Protein AF-A0A7X9PG23-F1 (afdb_monomer_lite)

Structure (mmCIF, N/CA/C/O backbone):
data_AF-A0A7X9PG23-F1
#
_entry.id   AF-A0A7X9PG23-F1
#
loop_
_atom_site.group_PDB
_atom_site.id
_atom_site.type_symbol
_atom_site.label_atom_id
_atom_site.label_alt_id
_atom_site.label_comp_id
_atom_site.label_asym_id
_atom_site.label_entity_id
_atom_site.label_seq_id
_atom_site.pdbx_PDB_ins_code
_atom_site.Cartn_x
_atom_site.Cartn_y
_atom_site.Cartn_z
_atom_site.occupancy
_atom_site.B_iso_or_equiv
_atom_site.auth_seq_id
_atom_site.auth_comp_id
_atom_site.auth_asym_id
_atom_site.auth_atom_id
_atom_site.pdbx_PDB_model_num
ATOM 1 N N . MET A 1 1 ? -23.661 15.535 8.871 1.00 32.28 1 MET A N 1
ATOM 2 C CA . MET A 1 1 ? -23.727 14.076 8.630 1.00 32.28 1 MET A CA 1
ATOM 3 C C . MET A 1 1 ? -22.384 13.493 9.047 1.00 32.28 1 MET A C 1
ATOM 5 O O . MET A 1 1 ? -21.366 14.058 8.676 1.00 32.28 1 MET A O 1
ATOM 9 N N . ILE A 1 2 ? -22.380 12.512 9.949 1.00 32.69 2 ILE A N 1
ATOM 10 C CA . ILE A 1 2 ? -21.233 12.155 10.803 1.00 32.69 2 ILE A CA 1
ATOM 11 C C . ILE A 1 2 ? -20.041 11.674 9.958 1.00 32.69 2 ILE A C 1
ATOM 13 O O . ILE A 1 2 ? -20.057 10.555 9.453 1.00 32.69 2 ILE A O 1
ATOM 17 N N . HIS A 1 3 ? -18.990 12.492 9.841 1.00 31.06 3 HIS A N 1
ATOM 18 C CA . HIS A 1 3 ? -17.700 12.057 9.307 1.00 31.06 3 HIS A CA 1
ATOM 19 C C . HIS A 1 3 ? -17.006 11.250 10.411 1.00 31.06 3 HIS A C 1
ATOM 21 O O . HIS A 1 3 ? -16.340 11.798 11.287 1.00 31.06 3 HIS A O 1
ATOM 27 N N . ARG A 1 4 ? -17.272 9.939 10.457 1.00 34.38 4 ARG A N 1
ATOM 28 C CA . ARG A 1 4 ? -16.744 9.047 11.494 1.00 34.38 4 ARG A CA 1
ATOM 29 C C . ARG A 1 4 ? -15.226 8.965 11.323 1.00 34.38 4 ARG A C 1
ATOM 31 O O . ARG A 1 4 ? -14.726 8.318 10.405 1.00 34.38 4 ARG A O 1
ATOM 38 N N . ASN A 1 5 ? -14.499 9.654 12.197 1.00 35.59 5 ASN A N 1
ATOM 39 C CA . ASN A 1 5 ? -13.072 9.460 12.417 1.00 35.59 5 ASN A CA 1
ATOM 40 C C . ASN A 1 5 ? -12.875 8.035 12.936 1.00 35.59 5 ASN A C 1
ATOM 42 O O . ASN A 1 5 ? -12.863 7.796 14.140 1.00 35.59 5 ASN A O 1
ATOM 46 N N . SER A 1 6 ? -12.820 7.072 12.016 1.00 38.88 6 SER A N 1
ATOM 47 C CA . SER A 1 6 ? -12.449 5.704 12.338 1.00 38.88 6 SER A CA 1
ATOM 48 C C . SER A 1 6 ? -10.967 5.722 12.686 1.00 38.88 6 SER A C 1
ATOM 50 O O . SER A 1 6 ? -10.104 5.775 11.812 1.00 38.88 6 SER A O 1
ATOM 52 N N . ILE A 1 7 ? -10.698 5.800 13.985 1.00 51.50 7 ILE A N 1
ATOM 53 C CA . ILE A 1 7 ? -9.430 5.448 14.613 1.00 51.50 7 ILE A CA 1
ATOM 54 C C . ILE A 1 7 ? -9.206 3.987 14.239 1.00 51.50 7 ILE A C 1
ATOM 56 O O . ILE A 1 7 ? -9.804 3.090 14.835 1.00 51.50 7 ILE A O 1
ATOM 60 N N . VAL A 1 8 ? -8.428 3.745 13.185 1.00 52.75 8 VAL A N 1
ATOM 61 C CA . VAL A 1 8 ? -8.161 2.378 12.766 1.00 52.75 8 VAL A CA 1
ATOM 62 C C . VAL A 1 8 ? -7.173 1.765 13.752 1.00 52.75 8 VAL A C 1
ATOM 64 O O . VAL A 1 8 ? -5.979 2.047 13.722 1.00 52.75 8 VAL A O 1
ATOM 67 N N . SER A 1 9 ? -7.700 0.964 14.675 1.00 54.31 9 SER A N 1
ATOM 68 C CA . SER A 1 9 ? -6.898 0.211 15.634 1.00 54.31 9 SER A CA 1
ATOM 69 C C . SER A 1 9 ? -6.150 -0.908 14.911 1.00 54.31 9 SER A C 1
ATOM 71 O O . SER A 1 9 ? -6.720 -1.575 14.052 1.00 54.31 9 SER A O 1
ATOM 73 N N . TYR A 1 10 ? -4.903 -1.173 15.307 1.00 58.41 10 TYR A N 1
ATOM 74 C CA . TYR A 1 10 ? -4.072 -2.285 14.820 1.00 58.41 10 TYR A CA 1
ATOM 75 C C . TYR A 1 10 ? -4.819 -3.632 14.706 1.00 58.41 10 TYR A C 1
ATOM 77 O O . TYR A 1 10 ? -4.528 -4.434 13.821 1.00 58.41 10 TYR A O 1
ATOM 85 N N . ARG A 1 11 ? -5.838 -3.851 15.548 1.00 58.81 11 ARG A N 1
ATOM 86 C CA . ARG A 1 11 ? -6.721 -5.026 15.498 1.00 58.81 11 ARG A CA 1
ATOM 87 C C . ARG A 1 11 ? -7.438 -5.220 14.159 1.00 58.81 11 ARG A C 1
ATOM 89 O O . ARG A 1 11 ? -7.540 -6.344 13.694 1.00 58.81 11 ARG A O 1
ATOM 96 N N . SER A 1 12 ? -7.889 -4.163 13.489 1.00 63.72 12 SER A N 1
ATOM 97 C CA . SER A 1 12 ? -8.560 -4.351 12.197 1.00 63.72 12 SER A CA 1
ATOM 98 C C . SER A 1 12 ? -7.583 -4.746 11.089 1.00 63.72 12 SER A C 1
ATOM 100 O O . SER A 1 12 ? -8.010 -5.265 10.069 1.00 63.72 12 SER A O 1
ATOM 102 N N . ILE A 1 13 ? -6.278 -4.504 11.264 1.00 67.94 13 ILE A N 1
ATOM 103 C CA . ILE A 1 13 ? -5.245 -4.954 10.321 1.00 67.94 13 ILE A CA 1
ATOM 104 C C . ILE A 1 13 ? -4.955 -6.442 10.515 1.00 67.94 13 ILE A C 1
ATOM 106 O O . ILE A 1 13 ? -4.727 -7.140 9.529 1.00 67.94 13 ILE A O 1
ATOM 110 N N . THR A 1 14 ? -4.992 -6.947 11.755 1.00 65.25 14 THR A N 1
ATOM 111 C CA . THR A 1 14 ? -4.802 -8.383 12.014 1.00 65.25 14 THR A CA 1
ATOM 112 C C . THR A 1 14 ? -5.896 -9.241 11.381 1.00 65.25 14 THR A C 1
ATOM 114 O O . THR A 1 14 ? -5.608 -10.361 10.971 1.00 65.25 14 THR A O 1
ATOM 117 N N . ASP A 1 15 ? -7.099 -8.693 11.201 1.00 75.00 15 ASP A N 1
ATOM 118 C CA . ASP A 1 15 ? -8.231 -9.401 10.592 1.00 75.00 15 ASP A CA 1
ATOM 119 C C . ASP A 1 15 ? -8.168 -9.461 9.049 1.00 75.00 15 ASP A C 1
ATOM 121 O O . ASP A 1 15 ? -8.843 -10.285 8.436 1.00 75.00 15 ASP A O 1
ATOM 125 N N . LEU A 1 16 ? -7.347 -8.622 8.397 1.00 76.50 16 LEU A N 1
ATOM 126 C CA . LEU A 1 16 ? -7.227 -8.565 6.927 1.00 76.50 16 LEU A CA 1
ATOM 127 C C . LEU A 1 16 ? -6.271 -9.622 6.347 1.00 76.50 16 LEU A C 1
ATOM 129 O O . LEU A 1 16 ? -6.286 -9.885 5.143 1.00 76.50 16 LEU A O 1
ATOM 133 N N . GLY A 1 17 ? -5.451 -10.241 7.198 1.00 85.25 17 GLY A N 1
ATOM 134 C CA . GLY A 1 17 ? -4.491 -11.279 6.828 1.00 85.25 17 GLY A CA 1
ATOM 135 C C . GLY A 1 17 ? -3.057 -10.784 6.600 1.00 85.25 17 GLY A C 1
ATOM 136 O O . GLY A 1 17 ? -2.744 -9.589 6.604 1.00 85.25 17 GLY A O 1
ATOM 137 N N . ASP A 1 18 ? -2.153 -11.744 6.390 1.00 86.38 18 ASP A N 1
ATOM 138 C CA . ASP A 1 18 ? -0.700 -11.531 6.475 1.00 86.38 18 ASP A CA 1
ATOM 139 C C . ASP A 1 18 ? -0.146 -10.525 5.458 1.00 86.38 18 ASP A C 1
ATOM 141 O O . ASP A 1 18 ? 0.812 -9.803 5.741 1.00 86.38 18 ASP A O 1
ATOM 145 N N . ARG A 1 19 ? -0.742 -10.442 4.260 1.00 90.81 19 ARG A N 1
ATOM 146 C CA . ARG A 1 19 ? -0.255 -9.527 3.212 1.00 90.81 19 ARG A CA 1
ATOM 147 C C . ARG A 1 19 ? -0.575 -8.072 3.528 1.00 90.81 19 ARG A C 1
ATOM 149 O O . ARG A 1 19 ? 0.299 -7.225 3.355 1.00 90.81 19 ARG A O 1
ATOM 156 N N . HIS A 1 20 ? -1.783 -7.779 4.007 1.00 91.50 20 HIS A N 1
ATOM 157 C CA . HIS A 1 20 ? -2.158 -6.430 4.441 1.00 91.50 20 HIS A CA 1
ATOM 158 C C . HIS A 1 20 ? -1.279 -5.968 5.582 1.00 91.50 20 HIS A C 1
ATOM 160 O O . HIS A 1 20 ? -0.749 -4.861 5.530 1.00 91.50 20 HIS A O 1
ATOM 166 N N . ARG A 1 21 ? -1.061 -6.850 6.563 1.00 89.62 21 ARG A N 1
ATOM 167 C CA . ARG A 1 21 ? -0.152 -6.589 7.673 1.00 89.62 21 ARG A CA 1
ATOM 168 C C . ARG A 1 21 ? 1.251 -6.255 7.177 1.00 89.62 21 ARG A C 1
ATOM 170 O O . ARG A 1 21 ? 1.792 -5.223 7.558 1.00 89.62 21 ARG A O 1
ATOM 177 N N . ARG A 1 22 ? 1.814 -7.069 6.283 1.00 92.69 22 ARG A N 1
ATOM 178 C CA . ARG A 1 22 ? 3.158 -6.834 5.740 1.00 92.69 22 ARG A CA 1
ATOM 179 C C . ARG A 1 22 ? 3.255 -5.521 4.963 1.00 92.69 22 ARG A C 1
ATOM 181 O O . ARG A 1 22 ? 4.243 -4.808 5.090 1.00 92.69 22 ARG A O 1
ATOM 188 N N . ILE A 1 23 ? 2.238 -5.180 4.172 1.00 94.06 23 ILE A N 1
ATOM 189 C CA . ILE A 1 23 ? 2.182 -3.897 3.455 1.00 94.06 23 ILE A CA 1
ATOM 190 C C . ILE A 1 23 ? 2.109 -2.731 4.444 1.00 94.06 23 ILE A C 1
ATOM 192 O O . ILE A 1 23 ? 2.868 -1.775 4.314 1.00 94.06 23 ILE A O 1
ATOM 196 N N . TYR A 1 24 ? 1.255 -2.825 5.460 1.00 91.19 24 TYR A N 1
ATOM 197 C CA . TYR A 1 24 ? 1.146 -1.818 6.511 1.00 91.19 24 TYR A CA 1
ATOM 198 C C . TYR A 1 24 ? 2.463 -1.625 7.280 1.00 91.19 24 TYR A C 1
ATOM 200 O O . TYR A 1 24 ? 2.904 -0.493 7.473 1.00 91.19 24 TYR A O 1
ATOM 208 N N . GLU A 1 25 ? 3.136 -2.717 7.653 1.00 90.06 25 GLU A N 1
ATOM 209 C CA . GLU A 1 25 ? 4.451 -2.687 8.304 1.00 90.06 25 GLU A CA 1
ATOM 210 C C . GLU A 1 25 ? 5.505 -1.991 7.431 1.00 90.06 25 GLU A C 1
ATOM 212 O O . GLU A 1 25 ? 6.319 -1.234 7.954 1.00 90.06 25 GLU A O 1
ATOM 217 N N . LEU A 1 26 ? 5.475 -2.163 6.103 1.00 93.94 26 LEU A N 1
ATOM 218 C CA . LEU A 1 26 ? 6.378 -1.437 5.199 1.00 93.94 26 LEU A CA 1
ATOM 219 C C . LEU A 1 26 ? 6.150 0.075 5.253 1.00 93.94 26 LEU A C 1
ATOM 221 O O . LEU A 1 26 ? 7.121 0.823 5.364 1.00 93.94 26 LEU A O 1
ATOM 225 N N . PHE A 1 27 ? 4.895 0.527 5.217 1.00 91.88 27 PHE A N 1
ATOM 226 C CA . PHE A 1 27 ? 4.591 1.951 5.352 1.00 91.88 27 PHE A CA 1
ATOM 227 C C . PHE A 1 27 ? 5.012 2.500 6.725 1.00 91.88 27 PHE A C 1
ATOM 229 O O . PHE A 1 27 ? 5.545 3.608 6.797 1.00 91.88 27 PHE A O 1
ATOM 236 N N . LEU A 1 28 ? 4.821 1.725 7.801 1.00 87.75 28 LEU A N 1
ATOM 237 C CA . LEU A 1 28 ? 5.254 2.100 9.151 1.00 87.75 28 LEU A CA 1
ATOM 238 C C . LEU A 1 28 ? 6.776 2.228 9.245 1.00 87.75 28 LEU A C 1
ATOM 240 O O . LEU A 1 28 ? 7.270 3.224 9.762 1.00 87.75 28 LEU A O 1
ATOM 244 N N . MET A 1 29 ? 7.514 1.233 8.746 1.00 87.81 29 MET A N 1
ATOM 245 C CA . MET A 1 29 ? 8.977 1.201 8.823 1.00 87.81 29 MET A CA 1
ATOM 246 C C . MET A 1 29 ? 9.637 2.284 7.971 1.00 87.81 29 MET A C 1
ATOM 248 O O . MET A 1 29 ? 10.722 2.748 8.310 1.00 87.81 29 MET A O 1
ATOM 252 N N . ARG A 1 30 ? 9.032 2.653 6.836 1.00 89.56 30 ARG A N 1
ATOM 253 C CA . ARG A 1 30 ? 9.604 3.649 5.923 1.00 89.56 30 ARG A CA 1
ATOM 254 C C . ARG A 1 30 ? 9.299 5.079 6.345 1.00 89.56 30 ARG A C 1
ATOM 256 O O . ARG A 1 30 ? 10.160 5.931 6.177 1.00 89.56 30 ARG A O 1
ATOM 263 N N . GLY A 1 31 ? 8.105 5.352 6.868 1.00 82.69 31 GLY A N 1
ATOM 264 C CA . GLY A 1 31 ? 7.739 6.682 7.371 1.00 82.69 31 GLY A CA 1
ATOM 265 C C . GLY A 1 31 ? 7.553 7.769 6.299 1.00 82.69 31 GLY A C 1
ATOM 266 O O . GLY A 1 31 ? 7.187 8.889 6.639 1.00 82.69 31 GLY A O 1
ATOM 267 N N . TYR A 1 32 ? 7.740 7.462 5.011 1.00 88.44 32 TYR A N 1
ATOM 268 C CA . TYR A 1 32 ? 7.520 8.385 3.890 1.00 88.44 32 TYR A CA 1
ATOM 269 C C . TYR A 1 32 ? 6.454 7.856 2.910 1.00 88.44 32 TYR A C 1
ATOM 271 O O . TYR A 1 32 ? 6.177 6.654 2.896 1.00 88.44 32 TYR A O 1
ATOM 279 N N . PRO A 1 33 ? 5.837 8.725 2.082 1.00 94.19 33 PRO A N 1
ATOM 280 C CA . PRO A 1 33 ? 4.886 8.303 1.056 1.00 94.19 33 PRO A CA 1
ATOM 281 C C . PRO A 1 33 ? 5.481 7.326 0.040 1.00 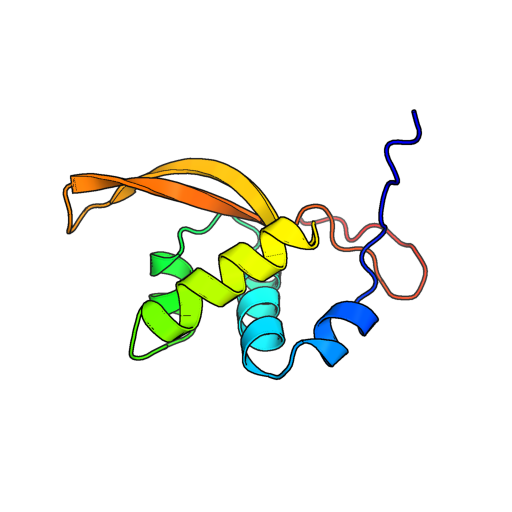94.19 33 PRO A C 1
ATOM 283 O O . PRO A 1 33 ? 6.529 7.592 -0.543 1.00 94.19 33 PRO A O 1
ATOM 286 N N . MET A 1 34 ? 4.788 6.222 -0.226 1.00 96.25 34 MET A N 1
ATOM 287 C CA . MET A 1 34 ? 5.241 5.179 -1.150 1.00 96.25 34 MET A CA 1
ATOM 288 C C . MET A 1 34 ? 4.227 4.961 -2.269 1.00 96.25 34 MET A C 1
ATOM 290 O O . MET A 1 34 ? 3.016 5.007 -2.044 1.00 96.25 34 MET A O 1
ATOM 294 N N . THR A 1 35 ? 4.719 4.688 -3.474 1.00 96.75 35 THR A N 1
ATOM 295 C CA . THR A 1 35 ? 3.888 4.173 -4.567 1.00 96.75 35 THR A CA 1
ATOM 296 C C . THR A 1 35 ? 3.618 2.680 -4.383 1.00 96.75 35 THR A C 1
ATOM 298 O O . THR A 1 35 ? 4.361 1.972 -3.697 1.00 96.75 35 THR A O 1
ATOM 301 N N . ASP A 1 36 ? 2.609 2.156 -5.080 1.00 95.12 36 ASP A N 1
ATOM 302 C CA . ASP A 1 36 ? 2.335 0.716 -5.121 1.00 95.12 36 ASP A CA 1
ATOM 303 C C . ASP A 1 36 ? 3.579 -0.094 -5.550 1.00 95.12 36 ASP A C 1
ATOM 305 O O . ASP A 1 36 ? 3.784 -1.224 -5.102 1.00 95.12 36 ASP A O 1
ATOM 309 N N . ARG A 1 37 ? 4.446 0.486 -6.393 1.00 94.50 37 ARG A N 1
ATOM 310 C CA . ARG A 1 37 ? 5.692 -0.157 -6.815 1.00 94.50 37 ARG A CA 1
ATOM 311 C C . ARG A 1 37 ? 6.761 -0.131 -5.738 1.00 94.50 37 ARG A C 1
ATOM 313 O O . ARG A 1 37 ? 7.430 -1.143 -5.546 1.00 94.50 37 ARG A O 1
ATOM 320 N N . ASP A 1 38 ? 6.923 0.985 -5.038 1.00 94.94 38 ASP A N 1
ATOM 321 C CA . ASP A 1 38 ? 7.877 1.065 -3.932 1.00 94.94 38 ASP A CA 1
ATOM 322 C C . ASP A 1 38 ? 7.554 -0.002 -2.885 1.00 94.94 38 ASP A C 1
ATOM 324 O O . ASP A 1 38 ? 8.452 -0.673 -2.382 1.00 94.94 38 ASP A O 1
ATOM 328 N N . VAL A 1 39 ? 6.262 -0.230 -2.618 1.00 95.81 39 VAL A N 1
ATOM 329 C CA . VAL A 1 39 ? 5.794 -1.292 -1.716 1.00 95.81 39 VAL A CA 1
ATOM 330 C C . VAL A 1 39 ? 6.141 -2.677 -2.264 1.00 95.81 39 VAL A C 1
ATOM 332 O O . VAL A 1 39 ? 6.660 -3.515 -1.523 1.00 95.81 39 VAL 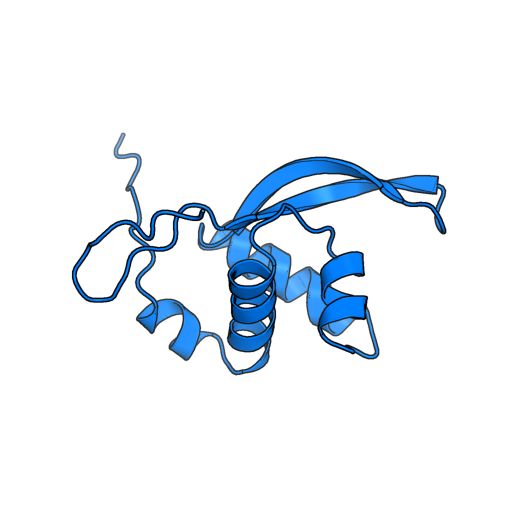A O 1
ATOM 335 N N . LYS A 1 40 ?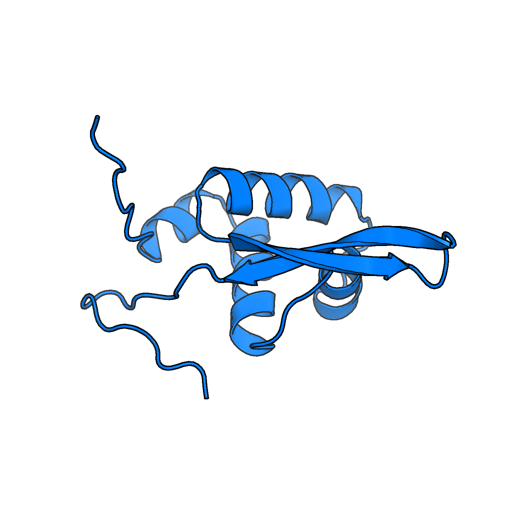 5.923 -2.918 -3.565 1.00 95.62 40 LYS A N 1
ATOM 336 C CA . LYS A 1 40 ? 6.312 -4.169 -4.240 1.00 95.62 40 LYS A CA 1
ATOM 337 C C . LYS A 1 40 ? 7.803 -4.457 -4.081 1.00 95.62 40 LYS A C 1
ATOM 339 O O . LYS A 1 40 ? 8.176 -5.559 -3.680 1.00 95.62 40 LYS A O 1
ATOM 344 N N . LEU A 1 41 ? 8.647 -3.464 -4.357 1.00 94.56 41 LEU A N 1
ATOM 345 C CA . LEU A 1 41 ? 10.103 -3.582 -4.288 1.00 94.56 41 LEU A CA 1
ATOM 346 C C . LEU A 1 41 ? 10.595 -3.744 -2.845 1.00 94.56 41 LEU A C 1
ATOM 348 O O . LEU A 1 41 ? 11.357 -4.666 -2.558 1.00 94.56 41 LEU A O 1
ATOM 352 N N . ALA A 1 42 ? 10.120 -2.907 -1.922 1.00 93.94 42 ALA A N 1
ATOM 353 C CA . ALA A 1 42 ? 10.519 -2.956 -0.518 1.00 93.94 42 ALA A CA 1
ATOM 354 C C . ALA A 1 42 ? 10.072 -4.255 0.170 1.00 93.94 42 ALA A C 1
ATOM 356 O O . ALA A 1 42 ? 10.810 -4.809 0.982 1.00 93.94 42 ALA A O 1
ATOM 357 N N . GLY A 1 43 ? 8.884 -4.758 -0.174 1.00 92.69 43 GLY A N 1
ATOM 358 C CA . GLY A 1 43 ? 8.327 -5.993 0.375 1.00 92.69 43 GLY A CA 1
ATOM 359 C C . GLY A 1 43 ? 8.822 -7.278 -0.283 1.00 92.69 43 GLY A C 1
ATOM 360 O O . GLY A 1 43 ? 8.553 -8.356 0.256 1.00 92.69 43 GLY A O 1
ATOM 361 N N . ARG A 1 44 ? 9.551 -7.160 -1.405 1.00 95.12 44 ARG A N 1
ATOM 362 C CA . ARG A 1 44 ? 9.965 -8.263 -2.289 1.00 95.12 44 ARG A CA 1
ATOM 363 C C . ARG A 1 44 ? 8.784 -9.108 -2.769 1.00 95.12 44 ARG A C 1
ATOM 365 O O . ARG A 1 44 ? 8.872 -10.329 -2.839 1.00 95.12 44 ARG A O 1
ATOM 372 N N . PHE A 1 45 ? 7.669 -8.454 -3.077 1.00 93.81 45 PHE A N 1
ATOM 373 C CA . PHE A 1 45 ? 6.537 -9.129 -3.699 1.00 93.81 45 PHE A CA 1
ATOM 374 C C . PHE A 1 45 ? 6.874 -9.433 -5.161 1.00 93.81 45 PHE A C 1
ATOM 376 O O . PHE A 1 45 ? 7.471 -8.605 -5.853 1.00 93.81 45 PHE A O 1
ATOM 383 N N . GLU A 1 46 ? 6.494 -10.617 -5.631 1.00 92.50 46 GLU A N 1
ATOM 384 C CA . GLU A 1 46 ? 6.799 -11.065 -6.994 1.00 92.50 46 GLU A CA 1
ATOM 385 C C . GLU A 1 46 ? 5.985 -10.283 -8.033 1.00 92.50 46 GLU A C 1
ATOM 387 O O . GLU A 1 46 ? 6.536 -9.806 -9.026 1.00 92.50 46 GLU A O 1
ATOM 392 N N . ASP A 1 47 ? 4.702 -10.049 -7.741 1.00 91.06 47 ASP A N 1
ATOM 393 C CA . ASP A 1 47 ? 3.744 -9.409 -8.643 1.00 91.06 47 ASP A CA 1
ATOM 394 C C . ASP A 1 47 ? 3.063 -8.191 -7.986 1.00 91.06 47 ASP A C 1
ATOM 396 O O . ASP A 1 47 ? 2.679 -8.204 -6.813 1.00 91.06 47 ASP A O 1
ATOM 400 N N . MET A 1 48 ? 2.862 -7.140 -8.782 1.00 90.88 48 MET A N 1
ATOM 401 C CA . MET A 1 48 ? 2.034 -5.980 -8.450 1.00 90.88 48 MET A CA 1
ATOM 402 C C . MET A 1 48 ? 0.584 -6.357 -8.117 1.00 90.88 48 MET A C 1
ATOM 404 O O . MET A 1 48 ? -0.042 -5.676 -7.302 1.00 90.88 48 MET A O 1
ATOM 408 N N . ASN A 1 49 ? 0.049 -7.436 -8.692 1.00 93.12 49 ASN A N 1
ATOM 409 C CA . ASN A 1 49 ? -1.305 -7.930 -8.419 1.00 93.12 49 ASN A CA 1
ATOM 410 C C . ASN A 1 49 ? -1.489 -8.404 -6.970 1.00 93.12 49 ASN A C 1
ATOM 412 O O . ASN A 1 49 ? -2.609 -8.442 -6.463 1.00 93.12 49 ASN A O 1
ATOM 416 N N . LEU A 1 50 ? -0.395 -8.713 -6.268 1.00 90.50 50 LEU A N 1
ATOM 417 C CA . LEU A 1 50 ? -0.425 -9.035 -4.840 1.00 90.50 50 LEU A CA 1
ATOM 418 C C . LEU A 1 50 ? -0.471 -7.785 -3.955 1.00 90.50 50 LEU A C 1
ATOM 420 O O . LEU A 1 50 ? -0.822 -7.889 -2.781 1.00 90.50 50 LEU A O 1
ATOM 424 N N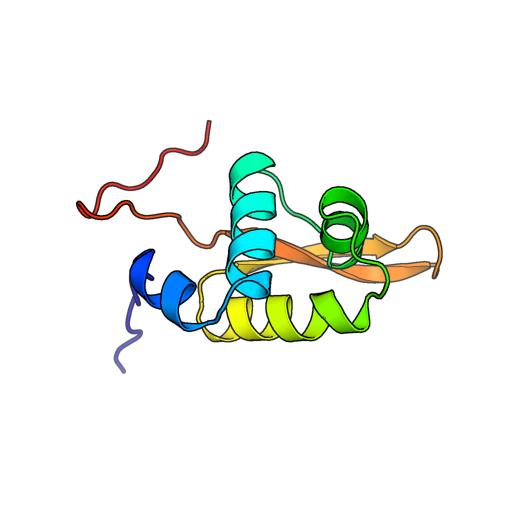 . VAL A 1 51 ? -0.120 -6.622 -4.509 1.00 94.38 51 VAL A N 1
ATOM 425 C CA . VAL A 1 51 ? 0.099 -5.378 -3.766 1.00 94.38 51 VAL A CA 1
ATOM 426 C C . VAL A 1 51 ? -1.035 -4.384 -3.993 1.00 94.38 51 VAL A C 1
ATOM 428 O O . VAL A 1 51 ? -1.634 -3.919 -3.026 1.00 94.38 51 VAL A O 1
ATOM 431 N N . ARG A 1 52 ? -1.383 -4.089 -5.255 1.00 94.38 52 ARG A N 1
ATOM 432 C CA . ARG A 1 52 ? -2.363 -3.041 -5.596 1.00 94.38 52 ARG A CA 1
ATOM 433 C C . ARG A 1 52 ? -3.725 -3.228 -4.92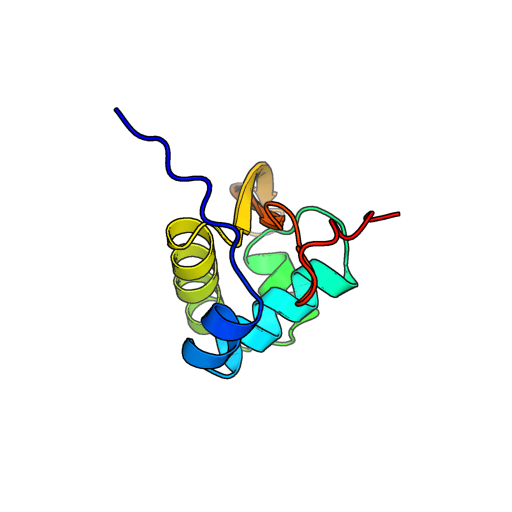6 1.00 94.38 52 ARG A C 1
ATOM 435 O O . ARG A 1 52 ? -4.186 -2.265 -4.317 1.00 94.38 52 ARG A O 1
ATOM 442 N N . PRO A 1 53 ? -4.359 -4.421 -4.967 1.00 95.62 53 PRO A N 1
ATOM 443 C CA . PRO A 1 53 ? -5.670 -4.596 -4.347 1.00 95.62 53 PRO A CA 1
ATOM 444 C C . PRO A 1 53 ? -5.618 -4.357 -2.840 1.00 95.62 53 PRO A C 1
ATOM 446 O O . PRO A 1 53 ? -6.528 -3.771 -2.278 1.00 95.62 53 PRO A O 1
ATOM 449 N N . ARG A 1 54 ? -4.511 -4.736 -2.193 1.00 95.38 54 ARG A N 1
ATOM 450 C CA . ARG A 1 54 ? -4.341 -4.615 -0.741 1.00 95.38 54 ARG A CA 1
ATOM 451 C C . ARG A 1 54 ? -4.093 -3.178 -0.322 1.00 95.38 54 ARG A C 1
ATOM 453 O O . ARG A 1 54 ? -4.631 -2.745 0.685 1.00 95.38 54 ARG A O 1
ATOM 460 N N . ILE A 1 55 ? -3.326 -2.420 -1.106 1.00 94.88 55 ILE A N 1
ATOM 461 C CA . ILE A 1 55 ? -3.185 -0.976 -0.888 1.00 94.88 55 ILE A CA 1
ATOM 462 C C . ILE A 1 55 ? -4.539 -0.289 -1.056 1.00 94.88 55 ILE A C 1
ATOM 464 O O . ILE A 1 55 ? -4.904 0.495 -0.190 1.00 94.88 55 ILE A O 1
ATOM 468 N N . THR A 1 56 ? -5.292 -0.606 -2.115 1.00 95.06 56 THR A N 1
ATOM 469 C CA . THR A 1 56 ? -6.640 -0.053 -2.315 1.00 95.06 56 THR A CA 1
ATOM 470 C C . THR A 1 56 ? -7.554 -0.389 -1.136 1.00 95.06 56 THR A C 1
ATOM 472 O O . THR A 1 56 ? -8.119 0.519 -0.548 1.00 95.06 56 THR A O 1
ATOM 475 N N . GLU A 1 57 ? -7.601 -1.648 -0.698 1.00 92.94 57 GLU A N 1
ATOM 476 C CA . GLU A 1 57 ? -8.389 -2.064 0.471 1.00 92.94 57 GLU A CA 1
ATOM 477 C C . GLU A 1 57 ? -7.964 -1.317 1.749 1.00 92.94 57 GLU A C 1
ATOM 479 O O . GLU A 1 57 ? -8.809 -0.862 2.514 1.00 92.94 57 GLU A O 1
ATOM 484 N N . LEU A 1 58 ? -6.662 -1.118 1.984 1.00 90.81 58 LEU A N 1
ATOM 485 C CA . LEU A 1 58 ? -6.172 -0.332 3.123 1.00 90.81 58 LEU A CA 1
ATOM 486 C C . LEU A 1 58 ? -6.533 1.162 3.017 1.00 90.81 58 LEU A C 1
ATOM 488 O O . LEU A 1 58 ? -6.731 1.809 4.047 1.00 90.81 58 LEU A O 1
ATOM 492 N N . VAL A 1 59 ? -6.609 1.722 1.808 1.00 92.31 59 VAL A N 1
ATOM 493 C CA . VAL A 1 59 ? -7.092 3.093 1.573 1.00 92.31 59 VAL A CA 1
ATOM 494 C C . VAL A 1 59 ? -8.596 3.182 1.831 1.00 92.31 59 VAL A C 1
ATOM 496 O O . VAL A 1 59 ? -9.027 4.082 2.550 1.00 92.31 59 VAL A O 1
ATOM 499 N N . ASP A 1 60 ? -9.379 2.224 1.335 1.00 89.44 60 ASP A N 1
ATOM 500 C CA . ASP A 1 60 ? -10.835 2.163 1.519 1.00 89.44 60 ASP A CA 1
ATOM 501 C C . ASP A 1 60 ? -11.214 2.025 3.001 1.00 89.44 60 ASP A C 1
ATOM 503 O O . ASP A 1 60 ? -12.174 2.630 3.479 1.00 89.44 60 ASP A O 1
ATOM 507 N N . LEU A 1 61 ? -10.406 1.287 3.766 1.00 85.81 61 LEU A N 1
ATOM 508 C CA . LEU A 1 61 ? -10.533 1.166 5.221 1.00 85.81 61 LEU A CA 1
ATOM 509 C C . LEU A 1 61 ? -10.039 2.407 5.982 1.00 85.81 61 LEU A C 1
ATOM 511 O O . LEU A 1 61 ? -10.183 2.487 7.203 1.00 85.81 61 LEU A O 1
ATOM 515 N N . GLY A 1 62 ? -9.445 3.380 5.289 1.00 86.56 62 GLY A N 1
ATOM 516 C CA . GLY A 1 62 ? -8.901 4.600 5.876 1.00 86.56 62 GLY A CA 1
ATOM 517 C C . GLY A 1 62 ? -7.629 4.386 6.699 1.00 86.56 62 GLY A C 1
ATOM 518 O O . GLY A 1 62 ? -7.302 5.240 7.522 1.00 86.56 62 GLY A O 1
ATOM 519 N N . ILE A 1 63 ? -6.922 3.270 6.507 1.00 86.88 63 ILE A N 1
ATOM 520 C CA . ILE A 1 63 ? -5.614 2.991 7.125 1.00 86.88 63 ILE A CA 1
ATOM 521 C C . ILE A 1 63 ? -4.524 3.763 6.388 1.00 86.88 63 ILE A C 1
ATOM 523 O O . ILE A 1 63 ? -3.685 4.435 6.996 1.00 86.88 63 ILE A O 1
ATOM 527 N N . LEU A 1 64 ? -4.557 3.671 5.061 1.00 91.44 64 LEU A N 1
ATOM 528 C CA . LEU A 1 64 ? -3.732 4.467 4.170 1.00 91.44 64 LEU A CA 1
ATOM 529 C C . LEU A 1 64 ? -4.544 5.636 3.613 1.00 91.44 64 LEU A C 1
ATOM 531 O O . LEU A 1 64 ? -5.772 5.638 3.622 1.00 91.44 64 LEU A O 1
ATOM 535 N N . VAL A 1 65 ? -3.840 6.646 3.124 1.00 92.94 65 VAL A N 1
ATOM 536 C CA . VAL A 1 65 ? -4.427 7.772 2.405 1.00 92.94 65 VAL A CA 1
ATOM 537 C C . VAL A 1 65 ? -3.557 8.107 1.203 1.00 92.94 65 VAL A C 1
ATOM 539 O O . VAL A 1 65 ? -2.328 8.158 1.315 1.00 92.94 65 VAL A O 1
ATOM 542 N N . GLU A 1 66 ? -4.193 8.343 0.059 1.00 95.75 66 GLU A N 1
ATOM 543 C CA . GLU A 1 66 ? -3.522 8.915 -1.104 1.00 95.75 66 GLU A CA 1
ATOM 544 C C . GLU A 1 66 ? -3.129 10.363 -0.782 1.00 95.75 66 GLU A C 1
ATOM 546 O O . GLU A 1 66 ? -3.954 11.174 -0.364 1.00 95.75 66 GLU A O 1
ATOM 551 N N . CYS A 1 67 ? -1.843 10.676 -0.904 1.00 93.19 67 CYS A N 1
ATOM 552 C CA . CYS A 1 67 ? -1.271 11.950 -0.458 1.00 93.19 67 CYS A CA 1
ATOM 553 C C . CYS A 1 67 ? -0.485 12.688 -1.543 1.00 93.19 67 CYS A C 1
ATOM 555 O O . CYS A 1 67 ? 0.027 13.776 -1.294 1.00 93.19 67 CYS A O 1
ATOM 557 N N . GLY A 1 68 ? -0.397 12.112 -2.739 1.00 93.88 68 GLY A N 1
ATOM 558 C CA . GLY A 1 68 ? 0.314 12.701 -3.859 1.00 93.88 68 GLY A CA 1
ATOM 559 C C . GLY A 1 68 ? 0.310 11.790 -5.073 1.00 93.88 68 GLY A C 1
ATOM 560 O O . GLY A 1 68 ? -0.282 10.709 -5.073 1.00 93.88 68 GLY A O 1
ATOM 561 N N . SER A 1 69 ? 0.998 12.238 -6.114 1.00 95.81 69 SER A N 1
ATOM 562 C CA . SER A 1 69 ? 1.260 11.435 -7.299 1.00 95.81 69 SER A CA 1
ATOM 563 C C . SER A 1 69 ? 2.638 11.773 -7.862 1.00 95.81 69 SER A C 1
ATOM 565 O O . SER A 1 69 ? 3.111 12.900 -7.727 1.00 95.81 69 SER A O 1
ATOM 567 N N . VAL A 1 70 ? 3.295 10.787 -8.466 1.00 95.75 70 VAL A N 1
ATOM 568 C CA . VAL A 1 70 ? 4.643 10.905 -9.036 1.00 95.75 70 VAL A CA 1
ATOM 569 C C . VAL A 1 70 ? 4.689 10.217 -10.398 1.00 95.75 70 VAL A C 1
ATOM 571 O O . VAL A 1 70 ? 3.908 9.303 -10.658 1.00 95.75 70 VAL A O 1
ATOM 574 N N . VAL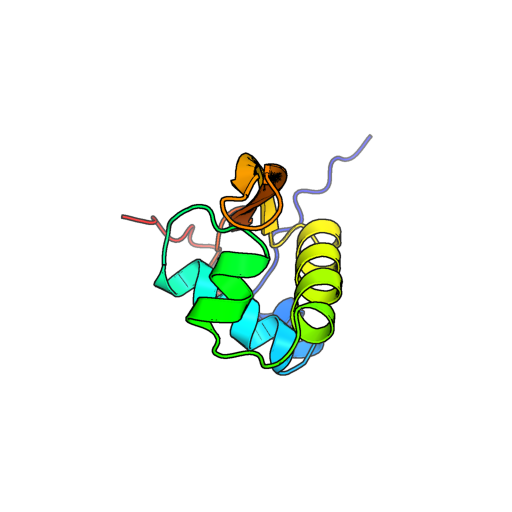 A 1 71 ? 5.586 10.651 -11.284 1.00 95.88 71 VAL A N 1
ATOM 575 C CA . VAL A 1 71 ? 5.821 9.960 -12.558 1.00 95.88 71 VAL A CA 1
ATOM 576 C C . VAL A 1 71 ? 6.619 8.691 -12.294 1.00 95.88 71 VAL A C 1
ATOM 578 O O . VAL A 1 71 ? 7.740 8.727 -11.792 1.00 95.88 71 VAL A O 1
ATOM 581 N N . ASP A 1 72 ? 6.047 7.564 -12.684 1.00 89.75 72 ASP A N 1
ATOM 582 C CA . ASP A 1 72 ? 6.691 6.268 -12.621 1.00 89.75 72 ASP A CA 1
ATOM 583 C C . ASP A 1 72 ? 7.824 6.162 -13.664 1.00 89.75 72 ASP A C 1
ATOM 585 O O . ASP A 1 72 ? 7.577 6.349 -14.860 1.00 89.75 72 ASP A O 1
ATOM 589 N N . PRO A 1 73 ? 9.072 5.853 -13.270 1.00 86.69 73 PRO A N 1
ATOM 590 C CA . PRO A 1 73 ? 10.210 5.923 -14.184 1.00 86.69 73 PRO A CA 1
ATOM 591 C C . PRO A 1 73 ? 10.188 4.858 -15.288 1.00 86.69 73 PRO A C 1
ATOM 593 O O . PRO A 1 73 ? 10.771 5.097 -16.348 1.00 86.69 73 PRO A O 1
ATOM 596 N N . GLU A 1 74 ? 9.520 3.722 -15.068 1.00 87.75 74 GLU A N 1
ATOM 597 C CA . GLU A 1 74 ? 9.460 2.594 -16.010 1.00 87.75 74 GLU A CA 1
ATOM 598 C C . GLU A 1 74 ? 8.325 2.762 -17.020 1.00 87.75 74 GLU A C 1
ATOM 600 O O . GLU A 1 74 ? 8.525 2.613 -18.219 1.00 87.75 74 GLU A O 1
ATOM 605 N N . THR A 1 75 ? 7.133 3.122 -16.545 1.00 89.25 75 THR A N 1
ATOM 606 C CA . THR A 1 75 ? 5.936 3.243 -17.390 1.00 89.25 75 THR A CA 1
ATOM 607 C C . THR A 1 75 ? 5.706 4.659 -17.908 1.00 89.25 75 THR A C 1
ATOM 609 O O . THR A 1 75 ? 4.872 4.846 -18.791 1.00 89.25 75 THR A O 1
ATOM 612 N N . LYS A 1 76 ? 6.414 5.658 -17.360 1.00 94.00 76 LYS A N 1
ATOM 613 C CA . LYS A 1 76 ? 6.242 7.101 -17.626 1.00 94.00 76 LYS A CA 1
ATOM 614 C C . LYS A 1 76 ? 4.840 7.637 -17.322 1.00 94.00 76 LYS A C 1
ATOM 616 O O . LYS A 1 76 ? 4.470 8.710 -17.790 1.00 94.00 76 LYS A O 1
ATOM 621 N N . ARG A 1 77 ? 4.048 6.907 -16.533 1.00 93.25 77 ARG A N 1
ATOM 622 C CA . ARG A 1 77 ? 2.686 7.293 -16.145 1.00 93.25 77 ARG A CA 1
ATOM 623 C C . ARG A 1 77 ? 2.679 7.940 -14.768 1.00 93.25 77 ARG A C 1
ATOM 625 O O . ARG A 1 77 ? 3.496 7.597 -13.919 1.00 93.25 77 ARG A O 1
ATOM 632 N N . MET A 1 78 ? 1.720 8.831 -14.531 1.00 95.62 78 MET A N 1
ATOM 633 C CA . MET A 1 78 ? 1.432 9.313 -13.181 1.00 95.62 78 MET A CA 1
ATOM 634 C C . MET A 1 78 ? 0.875 8.164 -12.336 1.00 95.62 78 MET A C 1
ATOM 636 O O . MET A 1 78 ? -0.093 7.511 -12.730 1.00 95.62 78 MET A O 1
ATOM 640 N N . VAL A 1 79 ? 1.488 7.919 -11.182 1.00 95.38 79 VAL A N 1
ATOM 641 C CA . VAL A 1 79 ? 1.060 6.921 -10.198 1.00 95.38 79 VAL A CA 1
ATOM 642 C C . VAL A 1 79 ? 0.824 7.585 -8.849 1.00 95.38 79 VAL A C 1
ATOM 644 O O . VAL A 1 79 ? 1.484 8.564 -8.504 1.00 95.38 79 VAL A O 1
ATOM 647 N N . ARG A 1 80 ? -0.129 7.058 -8.080 1.00 95.75 80 ARG A N 1
ATOM 648 C CA . ARG A 1 80 ? -0.442 7.557 -6.736 1.00 95.75 80 ARG A CA 1
ATOM 649 C C . ARG A 1 80 ? 0.686 7.268 -5.745 1.00 95.75 80 ARG A C 1
ATOM 651 O O . ARG A 1 80 ? 1.390 6.264 -5.861 1.00 95.75 80 ARG A O 1
ATOM 658 N N . GLN A 1 81 ? 0.791 8.122 -4.736 1.00 96.88 81 GLN A N 1
ATOM 659 C CA . GLN A 1 81 ? 1.564 7.887 -3.525 1.00 96.88 81 GLN A CA 1
ATOM 660 C C . GLN A 1 81 ? 0.623 7.802 -2.331 1.00 96.88 81 GLN A C 1
ATOM 662 O O . GLN A 1 81 ? -0.214 8.681 -2.109 1.00 96.88 81 GLN A O 1
ATOM 667 N N . CYS A 1 82 ? 0.805 6.761 -1.533 1.00 96.00 82 CYS A N 1
ATOM 668 C CA . CYS A 1 82 ? 0.033 6.508 -0.329 1.00 96.00 82 CYS A CA 1
ATOM 669 C C . CYS A 1 82 ? 0.909 6.721 0.907 1.00 96.00 82 CYS A C 1
ATOM 671 O O . CYS A 1 82 ? 2.128 6.576 0.854 1.00 96.00 82 CYS A O 1
ATOM 673 N N . ARG A 1 83 ? 0.290 7.041 2.040 1.00 93.19 83 ARG A N 1
ATOM 674 C CA . ARG A 1 83 ? 0.942 7.068 3.358 1.00 93.19 83 ARG A CA 1
ATOM 675 C C . ARG A 1 83 ? -0.026 6.601 4.436 1.00 93.19 83 ARG A C 1
ATOM 677 O O . ARG A 1 83 ? -1.223 6.511 4.182 1.00 93.19 83 ARG A O 1
ATOM 684 N N . ILE A 1 84 ? 0.466 6.355 5.647 1.00 89.69 84 ILE A N 1
ATOM 685 C CA . ILE A 1 84 ? -0.401 6.028 6.788 1.00 89.69 84 ILE A CA 1
ATOM 686 C C . ILE A 1 84 ? -1.199 7.262 7.200 1.00 89.69 84 ILE A C 1
ATOM 688 O O . ILE A 1 84 ? -0.648 8.357 7.318 1.00 89.69 84 ILE A O 1
ATOM 692 N N . ARG A 1 85 ? -2.506 7.082 7.411 1.00 83.50 85 ARG A N 1
ATOM 693 C CA . ARG A 1 85 ? -3.435 8.182 7.691 1.00 83.50 85 ARG A CA 1
ATOM 694 C C . ARG A 1 85 ? -3.243 8.798 9.081 1.00 83.50 85 ARG A C 1
ATOM 696 O O . ARG A 1 85 ? -3.420 10.000 9.219 1.00 83.50 85 ARG A O 1
ATOM 703 N N . GLN A 1 86 ? -2.862 8.000 10.073 1.00 67.38 86 GLN A N 1
ATOM 704 C CA . GLN A 1 86 ? -2.253 8.340 11.370 1.00 67.38 86 GLN A CA 1
ATOM 705 C C . GLN A 1 86 ? -2.206 7.012 12.131 1.00 67.38 86 GLN A C 1
ATOM 707 O O . GLN A 1 86 ? -3.250 6.393 12.320 1.00 67.38 86 GLN A O 1
ATOM 712 N N . ALA A 1 87 ? -1.023 6.529 12.510 1.00 56.34 87 ALA A N 1
ATOM 713 C CA . ALA A 1 87 ? -0.936 5.312 13.308 1.00 56.34 87 ALA A CA 1
ATOM 714 C C . ALA A 1 87 ? -1.259 5.665 14.767 1.00 56.34 87 ALA A C 1
ATOM 716 O O . ALA A 1 87 ? -0.646 6.561 15.347 1.00 56.34 87 ALA A O 1
ATOM 717 N N . ILE A 1 88 ? -2.252 4.994 15.337 1.00 52.03 88 ILE A N 1
ATOM 718 C CA . ILE A 1 88 ? -2.690 5.187 16.719 1.00 52.03 88 ILE A CA 1
ATOM 719 C C . ILE A 1 88 ? -2.389 3.870 17.425 1.00 52.03 88 ILE A C 1
ATOM 721 O O . ILE A 1 88 ? -2.764 2.808 16.919 1.00 52.03 88 ILE A O 1
ATOM 725 N N . ASP A 1 89 ? -1.645 3.911 18.528 1.00 48.28 89 ASP A N 1
ATOM 726 C CA . ASP A 1 89 ? -1.338 2.697 19.281 1.00 48.28 89 ASP A CA 1
ATOM 727 C C . ASP A 1 89 ? -2.602 2.123 19.960 1.00 48.28 89 ASP A C 1
ATOM 729 O O . ASP A 1 89 ? -3.674 2.737 19.984 1.00 48.28 89 ASP A O 1
ATOM 733 N N . SER A 1 90 ? -2.485 0.922 20.531 1.00 48.16 90 SER A N 1
ATOM 734 C CA . SER A 1 90 ? -3.562 0.247 21.274 1.00 48.16 90 SER A CA 1
ATOM 735 C C . SER A 1 90 ? -4.095 1.045 22.477 1.00 48.16 90 SER A C 1
ATOM 737 O O . SER A 1 90 ? -5.130 0.674 23.025 1.00 48.16 90 SER A O 1
ATOM 739 N N . ASN A 1 91 ? -3.402 2.114 22.881 1.00 51.31 91 ASN A N 1
ATOM 740 C CA . ASN A 1 91 ? -3.738 2.996 23.996 1.00 51.31 91 ASN A CA 1
ATOM 741 C C . ASN A 1 91 ? -4.321 4.344 23.528 1.00 51.31 91 ASN A C 1
ATOM 743 O O . ASN A 1 91 ? -4.577 5.217 24.355 1.00 51.31 91 ASN A O 1
ATOM 747 N N . GLY A 1 92 ? -4.545 4.536 22.222 1.00 46.19 92 GLY A N 1
ATOM 748 C CA . GLY A 1 92 ? -5.065 5.790 21.674 1.00 46.19 92 GLY A CA 1
ATOM 749 C C . GLY A 1 92 ? -4.017 6.902 21.552 1.00 46.19 92 GLY A C 1
ATOM 750 O O . GLY A 1 92 ? -4.376 8.048 21.281 1.00 46.19 92 GLY A O 1
ATOM 751 N N . VAL A 1 93 ? -2.730 6.592 21.728 1.00 47.22 93 VAL A N 1
ATOM 752 C CA . VAL A 1 93 ? -1.634 7.550 21.586 1.00 47.22 93 VAL A CA 1
ATOM 753 C C . VAL A 1 93 ? -1.255 7.657 20.113 1.00 47.22 93 VAL A C 1
ATOM 755 O O . VAL A 1 93 ? -0.957 6.671 19.437 1.00 47.22 93 VAL A O 1
ATOM 758 N N . GLN A 1 94 ? -1.272 8.887 19.607 1.00 52.25 94 GLN A N 1
ATOM 759 C CA . GLN A 1 94 ? -0.811 9.216 18.266 1.00 52.25 94 GLN A CA 1
ATOM 760 C C . GLN A 1 94 ? 0.688 8.907 18.171 1.00 52.25 94 GLN A C 1
ATOM 762 O O . GLN A 1 94 ? 1.494 9.514 18.881 1.00 52.25 94 GLN A O 1
ATOM 767 N N . LEU A 1 95 ? 1.076 7.973 17.301 1.00 52.22 95 LEU A N 1
ATOM 768 C CA . LEU A 1 95 ? 2.486 7.724 17.026 1.00 52.22 95 LEU A CA 1
ATOM 769 C C . LEU A 1 95 ? 3.046 8.972 16.338 1.00 52.22 95 LEU A C 1
ATOM 771 O O . LEU A 1 95 ? 2.727 9.256 15.182 1.00 52.22 95 LEU A O 1
ATOM 775 N N . ARG A 1 96 ? 3.853 9.750 17.069 1.00 41.34 96 ARG A N 1
ATOM 776 C CA . ARG A 1 96 ? 4.657 10.821 16.478 1.00 41.34 96 ARG A CA 1
ATOM 777 C C . ARG A 1 96 ? 5.660 10.161 15.535 1.00 41.34 96 ARG A C 1
ATOM 779 O O . ARG A 1 96 ? 6.636 9.573 15.986 1.00 41.34 96 ARG A O 1
ATOM 786 N N . MET A 1 97 ? 5.368 10.203 14.239 1.00 47.09 97 MET A N 1
ATOM 787 C CA . MET A 1 97 ? 6.342 9.877 13.201 1.00 47.09 97 MET A CA 1
ATOM 788 C C . MET A 1 97 ? 7.416 10.971 13.236 1.00 47.09 97 MET A C 1
ATOM 790 O O . MET A 1 97 ? 7.074 12.151 13.140 1.00 47.09 97 MET A O 1
ATOM 794 N N . PHE A 1 98 ? 8.662 10.568 13.495 1.00 40.53 98 PHE A N 1
ATOM 795 C CA . PHE A 1 98 ? 9.841 11.436 13.538 1.00 40.53 98 PHE A CA 1
ATOM 796 C C . PHE A 1 98 ? 10.271 11.864 12.135 1.00 40.53 98 PHE A C 1
ATOM 798 O O . PHE A 1 98 ? 10.131 11.033 11.207 1.00 40.53 98 PHE A O 1
#

Sequence (98 aa):
MIHRNSIVSYRSITDLGDRHRRIYELFLMRGYPMTDRDVKLAGRFEDMNLVRPRITELVDLGILVECGSVVDPETKRMVRQCRIRQAIDSNGVQLRMF

Foldseek 3Di:
DDPDPPLPEPVVQVVVDDLLVLLLVQLVVVLDWDFLVNSCVSSVPPDSVSRVVSVVVCVVVLQKDFDDWDQDPPVRDITTTIHGNFHAYPVRHTPPRD

Radius of gyration: 13.7 Å; chains: 1; bounding box: 34×26×42 Å

pLDDT: mean 80.0, std 20.14, range [31.06, 96.88]

Secondary structure (DSSP, 8-state):
---------HHHHHTT-HHHHHHHHHHHHH-S-EEHHHHHHHHT-S-GGGTHHHHHHHHHTTSEEEEEEEE-TTT-SEEEEEEES--B-TTS-B----